Protein AF-A0A7V4MTY6-F1 (afdb_monomer)

Mean predicted aligned error: 5.93 Å

Solvent-accessible surface area (backbone atoms only — not comparable to full-atom values): 5305 Å² total; per-residue (Å²): 133,86,79,76,76,78,82,73,77,82,86,67,52,70,44,79,45,79,53,73,42,65,87,42,98,92,51,65,67,66,49,38,53,51,47,41,52,50,36,52,57,42,42,76,72,70,37,46,35,34,35,39,28,48,36,82,90,41,76,47,68,38,72,90,55,25,83,40,78,43,82,40,74,92,42,71,72,52,52,50,54,52,60,73,72,108

pLDDT: mean 87.07, std 12.06, range [43.44, 97.88]

Sequence (86 aa):
MSSKINSKRTDLHTIMVIGSGPIVIGQGCEFDYSGVQACKALRAQGYRIVLVNSNPATIMTDPEFADATYVEPLTPELCEQIIAHE

Structure (mmCIF, N/CA/C/O backbone):
data_AF-A0A7V4MTY6-F1
#
_entry.id   AF-A0A7V4MTY6-F1
#
loop_
_atom_site.group_PDB
_atom_site.id
_atom_site.type_symbol
_atom_site.label_atom_id
_atom_site.label_alt_id
_atom_site.label_comp_id
_atom_site.label_asym_id
_atom_site.label_entity_id
_atom_site.label_seq_id
_atom_site.pdbx_PDB_ins_code
_atom_site.Cartn_x
_atom_site.Cartn_y
_atom_site.Cartn_z
_atom_site.occupancy
_atom_site.B_iso_or_equiv
_atom_site.auth_seq_id
_atom_site.auth_comp_id
_atom_site.auth_asym_id
_atom_site.auth_atom_id
_atom_site.pdbx_PDB_model_num
ATOM 1 N N . MET A 1 1 ? 7.647 -3.131 38.572 1.00 43.44 1 MET A N 1
ATOM 2 C CA . MET A 1 1 ? 6.572 -3.206 37.559 1.00 43.44 1 MET A CA 1
ATOM 3 C C . MET A 1 1 ? 6.910 -2.214 36.460 1.00 43.44 1 MET A C 1
ATOM 5 O O . MET A 1 1 ? 6.863 -1.020 36.710 1.00 43.44 1 MET A O 1
ATOM 9 N N . SER A 1 2 ? 7.378 -2.699 35.308 1.00 50.34 2 SER A N 1
ATOM 10 C CA . SER A 1 2 ? 7.727 -1.845 34.167 1.00 50.34 2 SER A CA 1
ATOM 11 C C . SER A 1 2 ? 6.441 -1.242 33.598 1.00 50.34 2 SER A C 1
ATOM 13 O O . SER A 1 2 ? 5.537 -1.978 33.199 1.00 50.34 2 SER A O 1
ATOM 15 N N . SER A 1 3 ? 6.328 0.084 33.630 1.00 51.69 3 SER A N 1
ATOM 16 C CA . SER A 1 3 ? 5.278 0.820 32.938 1.00 51.69 3 SER A CA 1
ATOM 17 C C . SER A 1 3 ? 5.448 0.577 31.439 1.00 51.69 3 SER A C 1
ATOM 19 O O . SER A 1 3 ? 6.368 1.095 30.810 1.00 51.69 3 SER A O 1
ATOM 21 N N . LYS A 1 4 ? 4.574 -0.244 30.849 1.00 59.44 4 LYS A N 1
ATOM 22 C CA . LYS A 1 4 ? 4.447 -0.307 29.392 1.00 59.44 4 LYS A CA 1
ATOM 23 C C . LYS A 1 4 ? 4.011 1.079 28.926 1.00 59.44 4 LYS A C 1
ATOM 25 O O . LYS A 1 4 ? 2.847 1.439 29.075 1.00 59.44 4 LYS A O 1
ATOM 30 N N . ILE A 1 5 ? 4.948 1.857 28.391 1.00 61.56 5 ILE A N 1
ATOM 31 C CA . ILE A 1 5 ? 4.631 3.009 27.552 1.00 61.56 5 ILE A CA 1
ATOM 32 C C . ILE A 1 5 ? 3.794 2.435 26.411 1.00 61.56 5 ILE A C 1
ATOM 34 O O . ILE A 1 5 ? 4.305 1.675 25.590 1.00 61.56 5 ILE A O 1
ATOM 38 N N . ASN A 1 6 ? 2.492 2.709 26.409 1.00 63.28 6 ASN A N 1
ATOM 39 C CA . ASN A 1 6 ? 1.642 2.327 25.294 1.00 63.28 6 ASN A CA 1
ATOM 40 C C . ASN A 1 6 ? 1.964 3.287 24.144 1.00 63.28 6 ASN A C 1
ATOM 42 O O . ASN A 1 6 ? 1.387 4.363 24.041 1.00 63.28 6 ASN A O 1
ATOM 46 N N . SER A 1 7 ? 2.970 2.928 23.347 1.00 74.44 7 SER A N 1
ATOM 47 C CA . SER A 1 7 ? 3.511 3.730 22.245 1.00 74.44 7 SER A CA 1
ATOM 48 C C . SER A 1 7 ? 2.595 3.780 21.018 1.00 74.44 7 SER A C 1
ATOM 50 O O . SER A 1 7 ? 2.924 4.442 20.034 1.00 74.44 7 SER A O 1
ATOM 52 N N . LYS A 1 8 ? 1.455 3.076 21.047 1.00 80.00 8 LYS A N 1
ATOM 53 C CA . LYS A 1 8 ? 0.507 3.026 19.935 1.00 80.00 8 LYS A CA 1
ATOM 54 C C . LYS A 1 8 ? -0.360 4.285 19.923 1.00 80.00 8 LYS A C 1
ATOM 56 O O . LYS A 1 8 ? -1.138 4.520 20.844 1.00 80.00 8 LYS A O 1
ATOM 61 N N . ARG A 1 9 ? -0.249 5.060 18.843 1.00 85.75 9 ARG A N 1
ATOM 62 C CA . ARG A 1 9 ? -1.140 6.185 18.544 1.00 85.75 9 ARG A CA 1
ATOM 63 C C . ARG A 1 9 ? -2.567 5.695 18.289 1.00 85.75 9 ARG A C 1
ATOM 65 O O . ARG A 1 9 ? -2.768 4.750 17.527 1.00 85.75 9 ARG A O 1
ATOM 72 N N . THR A 1 10 ? -3.539 6.331 18.937 1.00 87.44 10 THR A N 1
ATOM 73 C CA . THR A 1 10 ? -4.970 5.976 18.868 1.00 87.44 10 THR A CA 1
ATOM 74 C C . THR A 1 10 ? -5.786 6.918 17.988 1.00 87.44 10 THR A C 1
ATOM 76 O O . THR A 1 10 ? -6.969 6.684 17.786 1.00 87.44 10 THR A O 1
ATOM 79 N N . ASP A 1 11 ? -5.167 7.988 17.500 1.00 92.75 11 ASP A N 1
ATOM 80 C CA . ASP A 1 11 ? -5.758 9.016 16.642 1.00 92.75 11 ASP A CA 1
ATOM 81 C C . ASP A 1 11 ? -5.626 8.700 15.141 1.00 92.75 11 ASP A C 1
ATOM 83 O O . ASP A 1 11 ? -6.191 9.392 14.302 1.00 92.75 11 ASP A O 1
ATOM 87 N N . LEU A 1 12 ? -4.874 7.652 14.793 1.00 91.62 12 LEU A N 1
ATOM 88 C CA . LEU A 1 12 ? -4.763 7.156 13.425 1.00 91.62 12 LEU A CA 1
ATOM 89 C C . LEU A 1 12 ? -5.902 6.175 13.139 1.00 91.62 12 LEU A 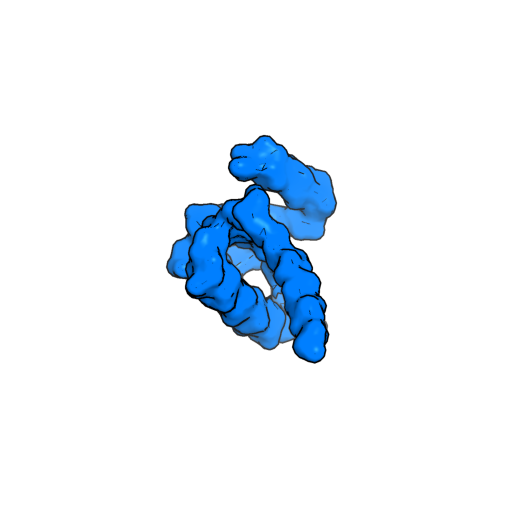C 1
ATOM 91 O O . LEU A 1 12 ? -6.075 5.198 13.868 1.00 91.62 12 LEU A O 1
ATOM 95 N N . HIS A 1 13 ? -6.634 6.407 12.052 1.00 94.62 13 HIS A N 1
ATOM 96 C CA . HIS A 1 13 ? -7.728 5.538 11.598 1.00 94.62 13 HIS A CA 1
ATOM 97 C C . HIS A 1 13 ? -7.492 4.973 10.195 1.00 94.62 13 HIS A C 1
ATOM 99 O O . HIS A 1 13 ? -7.935 3.863 9.903 1.00 94.62 13 HIS A O 1
ATOM 105 N N . THR A 1 14 ? -6.730 5.694 9.373 1.00 96.69 14 THR A N 1
ATOM 106 C CA . THR A 1 14 ? -6.378 5.314 8.004 1.00 96.69 14 THR A CA 1
ATOM 107 C C . THR A 1 14 ? -4.868 5.149 7.889 1.00 96.69 14 THR A C 1
ATOM 109 O O . THR A 1 14 ? -4.109 5.946 8.445 1.00 96.69 14 THR A O 1
ATOM 112 N N . ILE A 1 15 ? -4.427 4.111 7.182 1.00 96.38 15 ILE A N 1
ATOM 113 C CA . ILE A 1 15 ? -3.019 3.883 6.856 1.00 96.38 15 ILE A CA 1
ATOM 114 C C . ILE A 1 15 ? -2.888 3.743 5.345 1.00 96.38 15 ILE A C 1
ATOM 116 O O . ILE A 1 15 ? -3.523 2.881 4.738 1.00 96.38 15 ILE A O 1
ATOM 120 N N . MET A 1 16 ? -2.020 4.568 4.762 1.00 97.19 16 MET A N 1
ATOM 121 C CA . MET A 1 16 ? -1.598 4.412 3.380 1.00 97.19 16 MET A CA 1
ATOM 122 C C . MET A 1 16 ? -0.429 3.425 3.301 1.00 97.19 16 MET A C 1
ATOM 124 O O . MET A 1 16 ? 0.602 3.616 3.948 1.00 97.19 16 MET A O 1
ATOM 128 N N . VAL A 1 17 ? -0.589 2.371 2.510 1.00 95.69 17 VAL A N 1
ATOM 129 C CA . VAL A 1 17 ? 0.444 1.387 2.187 1.00 95.69 17 VAL A CA 1
ATOM 130 C C . VAL A 1 17 ? 0.997 1.721 0.806 1.00 95.69 17 VAL A C 1
ATOM 132 O O . VAL A 1 17 ? 0.243 1.877 -0.151 1.00 95.69 17 VAL A O 1
ATOM 135 N N . ILE A 1 18 ? 2.320 1.825 0.705 1.00 94.31 18 ILE A N 1
ATOM 136 C CA . ILE A 1 18 ? 3.022 2.022 -0.565 1.00 94.31 18 ILE A CA 1
ATOM 137 C C . ILE A 1 18 ? 3.404 0.643 -1.102 1.00 94.31 18 ILE A C 1
ATOM 139 O O . ILE A 1 18 ? 4.068 -0.135 -0.414 1.00 94.31 18 ILE A O 1
ATOM 143 N N . GLY A 1 19 ? 2.938 0.333 -2.308 1.00 91.00 19 GLY A N 1
ATOM 144 C CA . GLY A 1 19 ? 3.172 -0.933 -2.987 1.00 91.00 19 GLY A CA 1
ATOM 145 C C . GLY A 1 19 ? 4.593 -1.104 -3.512 1.00 91.00 19 GLY A C 1
ATOM 146 O O . GLY A 1 19 ? 5.451 -0.234 -3.379 1.00 91.00 19 GLY A O 1
ATOM 147 N N . SER A 1 20 ? 4.841 -2.263 -4.119 1.00 85.56 20 SER A N 1
ATOM 148 C CA . SER A 1 20 ? 6.162 -2.653 -4.625 1.00 85.56 20 SER A CA 1
ATOM 149 C C . SER A 1 20 ? 6.606 -1.884 -5.873 1.00 85.56 20 SER A C 1
ATOM 151 O O . SER A 1 20 ? 7.798 -1.861 -6.177 1.00 85.56 20 SER A O 1
ATOM 153 N N . GLY A 1 21 ? 5.676 -1.244 -6.582 1.00 84.62 21 GLY A N 1
ATOM 154 C CA . GLY A 1 21 ? 5.950 -0.559 -7.836 1.00 84.62 21 GLY A CA 1
ATOM 155 C C . GLY A 1 21 ? 6.006 -1.515 -9.039 1.00 84.62 21 GLY A C 1
ATOM 156 O O . GLY A 1 21 ? 5.417 -2.601 -9.003 1.00 84.62 21 GLY A O 1
ATOM 157 N N . PRO A 1 22 ? 6.672 -1.128 -10.143 1.00 79.75 22 PRO A N 1
ATOM 158 C CA . PRO A 1 22 ? 6.757 -1.962 -11.338 1.00 79.75 22 PRO A CA 1
ATOM 159 C C . PRO A 1 22 ? 7.594 -3.223 -11.080 1.00 79.75 22 PRO A C 1
ATOM 161 O O . PRO A 1 22 ? 8.544 -3.200 -10.301 1.00 79.75 22 PRO A O 1
ATOM 164 N N . ILE A 1 23 ? 7.285 -4.321 -11.778 1.00 74.56 23 ILE A N 1
ATOM 165 C CA . ILE A 1 23 ? 8.112 -5.536 -11.722 1.00 74.56 23 ILE A CA 1
ATOM 166 C C . ILE A 1 23 ? 9.461 -5.247 -12.387 1.00 74.56 23 ILE A C 1
ATOM 168 O O . ILE A 1 23 ? 9.529 -4.976 -13.588 1.00 74.56 23 ILE A O 1
ATOM 172 N N . VAL A 1 24 ? 10.538 -5.344 -11.608 1.00 76.31 24 VAL A N 1
ATOM 173 C CA . VAL A 1 24 ? 11.923 -5.218 -12.077 1.00 76.31 24 VAL A C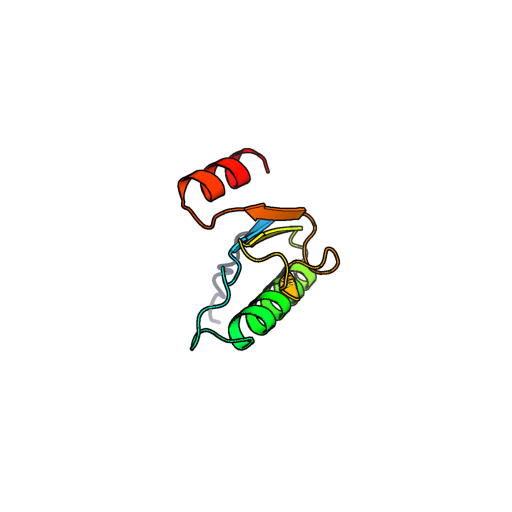A 1
ATOM 174 C C . VAL A 1 24 ? 12.612 -6.570 -11.911 1.00 76.31 24 VAL A C 1
ATOM 176 O O . VAL A 1 24 ? 12.419 -7.254 -10.910 1.00 76.31 24 VAL A O 1
ATOM 179 N N . ILE A 1 25 ? 13.435 -6.987 -12.877 1.00 73.44 25 ILE A N 1
ATOM 180 C CA . ILE A 1 25 ? 14.205 -8.237 -12.761 1.00 73.44 25 ILE A CA 1
ATOM 181 C C . ILE A 1 25 ? 15.091 -8.158 -11.507 1.00 73.44 25 ILE A C 1
ATOM 183 O O . ILE A 1 25 ? 15.942 -7.279 -11.402 1.00 73.44 25 ILE A O 1
ATOM 187 N N . GLY A 1 26 ? 14.883 -9.073 -10.558 1.00 73.00 26 GLY A N 1
ATOM 188 C CA . GLY A 1 26 ? 15.562 -9.072 -9.254 1.00 73.00 26 GLY A CA 1
ATOM 189 C C . GLY A 1 26 ? 14.804 -8.358 -8.125 1.00 73.00 26 GLY A C 1
ATOM 190 O O . GLY A 1 26 ? 15.213 -8.468 -6.974 1.00 73.00 26 GLY A O 1
ATOM 191 N N . GLN A 1 27 ? 13.684 -7.690 -8.416 1.00 64.31 27 GLN A N 1
ATOM 192 C CA . GLN A 1 27 ? 12.670 -7.287 -7.438 1.00 64.31 27 GLN A CA 1
ATOM 193 C C . GLN A 1 27 ? 11.398 -8.097 -7.711 1.00 64.31 27 GLN A C 1
ATOM 195 O O . GLN A 1 27 ? 10.604 -7.776 -8.592 1.00 64.31 27 GLN A O 1
ATOM 200 N N . GLY A 1 28 ? 11.294 -9.235 -7.024 1.00 63.06 28 GLY A N 1
ATOM 201 C CA . GLY A 1 28 ? 10.320 -10.282 -7.317 1.00 63.06 28 GLY A CA 1
ATOM 202 C C . GLY A 1 28 ? 8.975 -10.150 -6.596 1.00 63.06 28 GLY A C 1
ATOM 203 O O . GLY A 1 28 ? 8.600 -9.102 -6.066 1.00 63.06 28 GLY A O 1
ATOM 204 N N . CYS A 1 29 ? 8.252 -11.276 -6.591 1.00 65.44 29 CYS A N 1
ATOM 205 C CA . CYS A 1 29 ? 6.940 -11.481 -5.968 1.00 65.44 29 CYS A CA 1
ATOM 206 C C . CYS A 1 29 ? 6.954 -11.363 -4.432 1.00 65.44 29 CYS A C 1
ATOM 208 O O . CYS A 1 29 ? 5.895 -11.287 -3.808 1.00 65.44 29 CYS A O 1
ATOM 210 N N . GLU A 1 30 ? 8.128 -11.360 -3.796 1.00 77.00 30 GLU A N 1
ATOM 211 C CA . GLU A 1 30 ? 8.262 -11.332 -2.338 1.00 77.00 30 GLU A CA 1
ATOM 212 C C . GLU A 1 30 ? 7.709 -10.036 -1.729 1.00 77.00 30 GLU A C 1
ATOM 214 O O . GLU A 1 30 ? 7.136 -10.050 -0.632 1.00 77.00 30 GLU A O 1
ATOM 219 N N . PHE A 1 31 ? 7.836 -8.917 -2.448 1.00 79.56 31 PHE A N 1
ATOM 220 C CA . PHE A 1 31 ? 7.329 -7.621 -1.996 1.00 79.56 31 PHE A CA 1
ATOM 221 C C . PHE A 1 31 ? 5.809 -7.521 -2.114 1.00 79.56 31 PHE A C 1
ATOM 223 O O . PHE A 1 31 ? 5.170 -6.937 -1.242 1.00 79.56 31 PHE A O 1
ATOM 230 N N . ASP A 1 32 ? 5.231 -8.161 -3.129 1.00 81.94 32 ASP A N 1
ATOM 231 C CA . ASP A 1 32 ? 3.782 -8.242 -3.311 1.00 81.94 32 ASP A CA 1
ATOM 232 C C . ASP A 1 32 ? 3.141 -9.050 -2.167 1.00 81.94 32 ASP A C 1
ATOM 234 O O . ASP A 1 32 ? 2.224 -8.590 -1.485 1.00 81.94 32 ASP A O 1
ATOM 238 N N . TYR A 1 33 ? 3.726 -10.208 -1.834 1.00 84.50 33 TYR A N 1
ATOM 239 C CA . TYR A 1 33 ? 3.266 -11.012 -0.698 1.00 84.50 33 TYR A CA 1
ATOM 240 C C . TYR A 1 33 ? 3.415 -10.276 0.640 1.00 84.50 33 TYR A C 1
ATOM 242 O O . TYR A 1 33 ? 2.503 -10.298 1.470 1.00 84.50 33 TYR A O 1
ATOM 250 N N . SER A 1 34 ? 4.546 -9.597 0.851 1.00 88.38 34 SER A N 1
ATOM 251 C CA . SER A 1 34 ? 4.776 -8.806 2.065 1.00 88.38 34 SER A CA 1
ATOM 252 C C . SER A 1 34 ? 3.751 -7.674 2.202 1.00 88.38 34 SER A C 1
ATOM 254 O O . SER A 1 34 ? 3.225 -7.458 3.295 1.00 8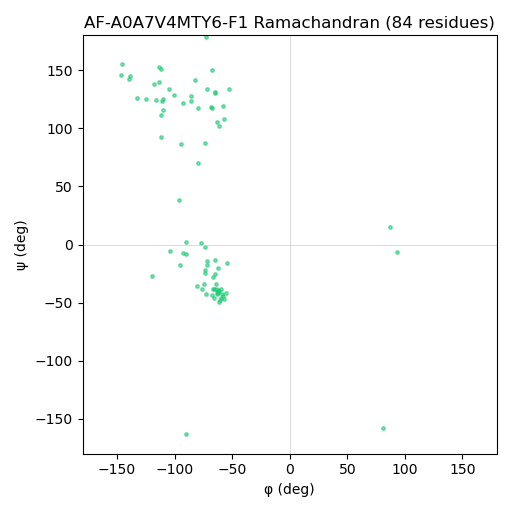8.38 34 SER A O 1
ATOM 256 N N . GLY A 1 35 ? 3.408 -7.009 1.095 1.00 89.44 35 GLY A N 1
ATOM 257 C CA . GLY A 1 35 ? 2.365 -5.987 1.041 1.00 89.44 35 GLY A CA 1
ATOM 258 C C . GLY A 1 35 ? 0.990 -6.528 1.438 1.00 89.44 35 GLY A C 1
ATOM 259 O O . GLY A 1 35 ? 0.339 -5.966 2.318 1.00 89.44 35 GLY A O 1
ATOM 260 N N . VAL A 1 36 ? 0.586 -7.679 0.891 1.00 91.12 36 VAL A N 1
ATOM 261 C CA . VAL A 1 36 ? -0.674 -8.352 1.265 1.00 91.12 36 VAL A CA 1
ATOM 262 C C . VAL A 1 36 ? -0.721 -8.677 2.761 1.00 91.12 36 VAL A C 1
ATOM 264 O O . VAL A 1 36 ? -1.744 -8.459 3.417 1.00 91.12 36 VAL A O 1
ATOM 267 N N . GLN A 1 37 ? 0.372 -9.194 3.330 1.00 93.31 37 GLN A N 1
ATOM 268 C CA . GLN A 1 37 ? 0.430 -9.510 4.762 1.00 93.31 37 GLN A CA 1
ATOM 269 C C . GLN A 1 37 ? 0.339 -8.251 5.631 1.00 93.31 37 GLN A C 1
ATOM 271 O O . GLN A 1 37 ? -0.351 -8.268 6.653 1.00 93.31 37 GLN A O 1
ATOM 276 N N . ALA A 1 38 ? 0.972 -7.150 5.214 1.00 93.19 38 ALA A N 1
ATOM 277 C CA . ALA A 1 38 ? 0.861 -5.866 5.897 1.00 93.19 38 ALA A CA 1
ATOM 278 C C . ALA A 1 38 ? -0.589 -5.359 5.899 1.00 93.19 38 ALA A C 1
ATOM 280 O O . ALA A 1 38 ? -1.121 -5.056 6.969 1.00 93.19 38 ALA A O 1
ATOM 281 N N . CYS A 1 39 ? -1.261 -5.357 4.743 1.00 93.94 39 CYS A N 1
ATOM 282 C CA . CYS A 1 39 ? -2.665 -4.958 4.638 1.00 93.94 39 CYS A CA 1
ATOM 283 C C . CYS A 1 39 ? -3.565 -5.799 5.557 1.00 93.94 39 CYS A C 1
ATOM 285 O O . CYS A 1 39 ? -4.340 -5.250 6.343 1.00 93.94 39 CYS A O 1
ATOM 287 N N . LYS A 1 40 ? -3.404 -7.130 5.549 1.00 94.00 40 LYS A N 1
ATOM 288 C CA . LYS A 1 40 ? -4.155 -8.042 6.432 1.00 94.00 40 LYS A CA 1
ATOM 289 C C . LYS A 1 40 ? -3.918 -7.746 7.913 1.00 94.00 40 LYS A C 1
ATOM 291 O O . LYS A 1 40 ? -4.875 -7.676 8.684 1.00 94.00 40 LYS A O 1
ATOM 296 N N . ALA A 1 41 ? -2.663 -7.557 8.317 1.00 95.06 41 ALA A N 1
ATOM 297 C CA . ALA A 1 41 ? -2.302 -7.310 9.710 1.00 95.06 41 ALA A CA 1
ATOM 298 C C . ALA A 1 41 ? -2.821 -5.960 10.227 1.00 95.06 41 ALA A C 1
ATOM 300 O O . ALA A 1 41 ? -3.248 -5.864 11.379 1.00 95.06 41 ALA A O 1
ATOM 301 N N . LEU A 1 42 ? -2.794 -4.919 9.393 1.00 94.69 42 LEU A N 1
ATOM 302 C CA . LEU A 1 42 ? -3.299 -3.593 9.747 1.00 94.69 42 LEU A CA 1
ATOM 303 C C . LEU A 1 42 ? -4.831 -3.573 9.787 1.00 94.69 42 LEU A C 1
ATOM 305 O O . LEU A 1 42 ? -5.417 -3.084 10.752 1.00 94.69 42 LEU A O 1
ATOM 309 N N . ARG A 1 43 ? -5.491 -4.198 8.811 1.00 93.56 43 ARG A N 1
ATOM 310 C CA . ARG A 1 43 ? -6.951 -4.332 8.790 1.00 93.56 43 ARG A CA 1
ATOM 311 C C . ARG A 1 43 ? -7.471 -5.135 9.987 1.00 93.56 43 ARG A C 1
ATOM 313 O O . ARG A 1 43 ? -8.453 -4.739 10.607 1.00 93.56 43 ARG A O 1
ATOM 320 N N . ALA A 1 44 ? -6.772 -6.197 10.401 1.00 94.69 44 ALA A N 1
ATOM 321 C CA . ALA A 1 44 ? -7.093 -6.950 11.621 1.00 94.69 44 ALA A CA 1
ATOM 322 C C . ALA A 1 44 ? -6.978 -6.111 12.912 1.00 94.69 44 ALA A C 1
ATOM 324 O O . ALA A 1 44 ? -7.567 -6.462 13.933 1.00 94.69 44 ALA A O 1
ATOM 325 N N . GLN A 1 45 ? -6.241 -4.998 12.875 1.00 92.62 45 GLN A N 1
ATOM 326 C CA . GLN A 1 45 ? -6.162 -4.028 13.969 1.00 92.62 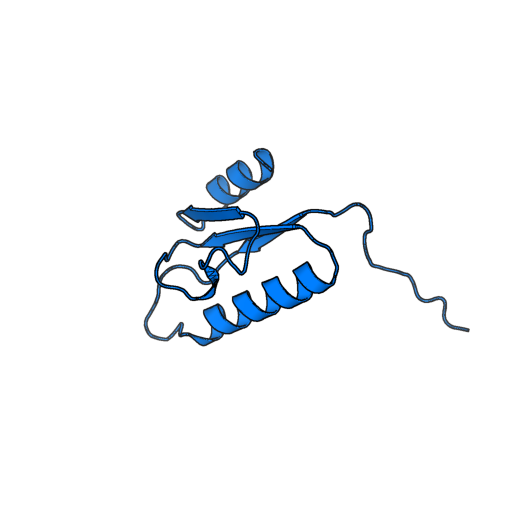45 GLN A CA 1
ATOM 327 C C . GLN A 1 45 ? -7.216 -2.913 13.878 1.00 92.62 45 GLN A C 1
ATOM 329 O O . GLN A 1 45 ? -7.222 -2.037 14.743 1.00 92.62 45 GLN A O 1
ATOM 334 N N . GLY A 1 46 ? -8.101 -2.950 12.876 1.00 93.56 46 GLY A N 1
ATOM 335 C CA . GLY A 1 46 ? -9.202 -2.003 12.702 1.00 93.56 46 GLY A CA 1
ATOM 336 C C . GLY A 1 46 ? -8.851 -0.734 11.923 1.00 93.56 46 GLY A C 1
ATOM 337 O O . GLY A 1 46 ? -9.607 0.230 11.994 1.00 93.56 46 GLY A O 1
ATOM 338 N N . TYR A 1 47 ? -7.724 -0.709 11.207 1.00 96.25 47 TYR A N 1
ATOM 339 C CA . TYR A 1 47 ? -7.376 0.414 10.333 1.00 96.25 47 TYR A CA 1
ATOM 340 C C . TYR A 1 47 ? -8.069 0.299 8.973 1.00 96.25 47 TYR A C 1
ATOM 342 O O . TYR A 1 47 ? -8.136 -0.794 8.406 1.00 96.25 47 TYR A O 1
ATOM 350 N N . ARG A 1 48 ? -8.509 1.440 8.432 1.00 96.69 48 ARG A N 1
ATOM 351 C CA . ARG A 1 48 ? -8.824 1.595 7.007 1.00 96.69 48 ARG A CA 1
ATOM 352 C C . ARG A 1 48 ? -7.517 1.597 6.219 1.00 96.69 48 ARG A C 1
ATOM 354 O O . ARG A 1 48 ? -6.567 2.283 6.604 1.00 96.69 48 ARG A O 1
ATOM 361 N N . ILE A 1 49 ? -7.465 0.845 5.130 1.00 97.25 49 ILE A N 1
ATOM 362 C CA . ILE A 1 49 ? -6.266 0.678 4.309 1.00 97.25 49 ILE A CA 1
ATOM 363 C C . ILE A 1 49 ? -6.456 1.375 2.968 1.00 97.25 49 ILE A C 1
ATOM 365 O O . ILE A 1 49 ? -7.397 1.082 2.235 1.00 97.25 49 ILE A O 1
ATOM 369 N N . VAL A 1 50 ? -5.522 2.262 2.641 1.00 97.31 50 VAL A N 1
ATOM 370 C CA . VAL A 1 50 ? -5.399 2.889 1.323 1.00 97.31 50 VAL A CA 1
ATOM 371 C C . VAL A 1 50 ? -4.131 2.349 0.683 1.00 97.31 50 VAL A C 1
ATOM 373 O O . VAL A 1 50 ? -3.061 2.446 1.274 1.00 97.31 50 VAL A O 1
ATOM 376 N N . LEU A 1 51 ? -4.222 1.757 -0.499 1.00 96.12 51 LEU A N 1
ATOM 377 C CA . LEU A 1 51 ? -3.064 1.260 -1.231 1.00 96.12 51 LEU A CA 1
ATOM 378 C C . LEU A 1 51 ? -2.728 2.194 -2.391 1.00 96.12 51 LEU A C 1
ATOM 380 O O . LEU A 1 51 ? -3.601 2.534 -3.181 1.00 96.12 51 LEU A O 1
ATOM 384 N N . VAL A 1 52 ? -1.450 2.531 -2.540 1.00 95.62 52 VAL A N 1
ATOM 385 C CA . VAL A 1 52 ? -0.912 3.148 -3.758 1.00 95.62 52 VAL A CA 1
ATOM 386 C C . VAL A 1 52 ? 0.090 2.187 -4.378 1.00 95.62 52 VAL A C 1
ATOM 388 O O . VAL A 1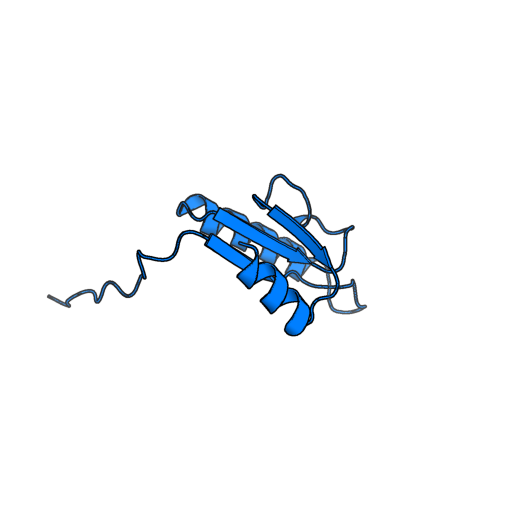 52 ? 1.034 1.772 -3.708 1.00 95.62 52 VAL A O 1
ATOM 391 N N . ASN A 1 53 ? -0.095 1.808 -5.639 1.00 93.38 53 ASN A N 1
ATOM 392 C CA . ASN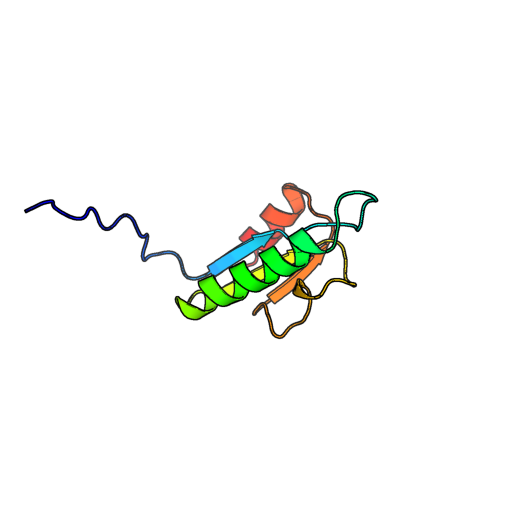 A 1 53 ? 0.857 0.967 -6.363 1.00 93.38 53 ASN A CA 1
ATOM 393 C C . ASN A 1 53 ? 0.888 1.349 -7.846 1.00 93.38 53 ASN A C 1
ATOM 395 O O . ASN A 1 53 ? -0.143 1.682 -8.407 1.00 93.38 53 ASN A O 1
ATOM 399 N N . SER A 1 54 ? 2.034 1.255 -8.516 1.00 91.19 54 SER A N 1
ATOM 400 C CA . SER A 1 54 ? 2.126 1.596 -9.945 1.00 91.19 54 SER A CA 1
ATOM 401 C C . SER A 1 54 ? 1.922 0.404 -10.883 1.00 91.19 54 SER A C 1
ATOM 403 O O . SER A 1 54 ? 1.842 0.583 -12.098 1.00 91.19 54 SER A O 1
ATOM 405 N N . ASN A 1 55 ? 1.838 -0.815 -10.342 1.00 87.94 55 ASN A N 1
ATOM 406 C CA . ASN A 1 55 ? 1.635 -2.029 -11.123 1.00 87.94 55 ASN A CA 1
ATOM 407 C C . ASN A 1 55 ? 0.245 -2.644 -10.868 1.00 87.94 55 ASN A C 1
ATOM 409 O O . ASN A 1 55 ? 0.026 -3.196 -9.790 1.00 87.94 55 ASN A O 1
ATOM 413 N N . PRO A 1 56 ? -0.672 -2.631 -11.856 1.00 83.94 56 PRO A N 1
ATOM 414 C CA . PRO A 1 56 ? -1.999 -3.232 -11.712 1.00 83.94 56 PRO A CA 1
ATOM 415 C C . PRO A 1 56 ? -1.982 -4.769 -11.690 1.00 83.94 56 PRO A C 1
ATOM 417 O O . PRO A 1 56 ? -2.986 -5.386 -11.354 1.00 83.94 56 PRO A O 1
ATOM 420 N N . ALA A 1 57 ? -0.871 -5.405 -12.073 1.00 82.06 57 ALA A N 1
ATOM 421 C CA . ALA A 1 57 ? -0.740 -6.859 -12.159 1.00 82.06 57 ALA A CA 1
ATOM 422 C C . ALA A 1 57 ? -0.100 -7.466 -10.895 1.00 82.06 57 ALA A C 1
ATOM 424 O O . ALA A 1 57 ? 0.714 -8.385 -10.991 1.00 82.06 57 ALA A O 1
ATOM 425 N N . THR A 1 58 ? -0.438 -6.929 -9.718 1.00 80.75 58 THR A N 1
ATOM 426 C CA . THR A 1 58 ? 0.004 -7.450 -8.411 1.00 80.75 58 THR A CA 1
ATOM 427 C C . THR A 1 58 ? -1.175 -8.007 -7.621 1.00 80.75 58 THR A C 1
ATOM 429 O O . THR A 1 58 ? -2.311 -7.571 -7.798 1.00 80.75 58 THR A O 1
ATOM 432 N N . ILE A 1 59 ? -0.923 -8.970 -6.736 1.00 83.19 59 ILE A N 1
ATOM 433 C CA . ILE A 1 59 ? -1.941 -9.517 -5.832 1.00 83.19 59 ILE A CA 1
ATOM 434 C C . ILE A 1 59 ? -2.423 -8.422 -4.880 1.00 83.19 59 ILE A C 1
ATOM 436 O O . ILE A 1 59 ? -3.611 -8.340 -4.591 1.00 83.19 59 ILE A O 1
ATOM 440 N N . MET A 1 60 ? -1.526 -7.553 -4.408 1.00 83.44 60 MET A N 1
ATOM 441 C CA . MET A 1 60 ? -1.886 -6.518 -3.446 1.00 83.44 60 MET A CA 1
ATOM 442 C C . M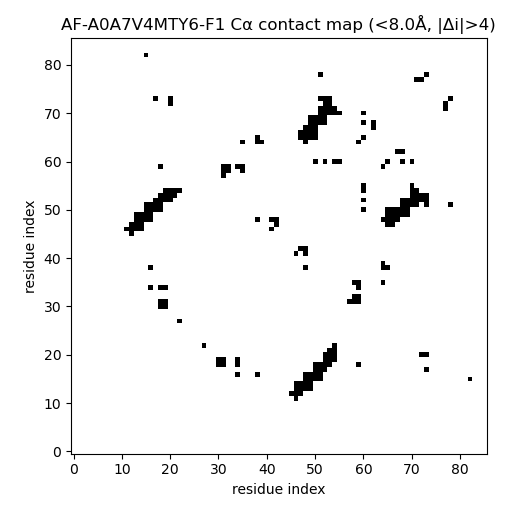ET A 1 60 ? -2.869 -5.475 -3.990 1.00 83.44 60 MET A C 1
ATOM 444 O O . MET A 1 60 ? -3.608 -4.905 -3.196 1.00 83.44 60 MET A O 1
ATOM 448 N N . THR A 1 61 ? -2.913 -5.249 -5.310 1.00 86.06 61 THR A N 1
ATOM 449 C CA . THR A 1 61 ? -3.878 -4.339 -5.959 1.00 86.06 61 THR A CA 1
ATOM 450 C C . THR A 1 61 ? -5.288 -4.920 -6.097 1.00 86.06 61 THR A C 1
ATOM 452 O O . THR A 1 61 ? -6.160 -4.252 -6.650 1.00 86.06 61 THR A O 1
ATOM 455 N N . ASP A 1 62 ? -5.534 -6.140 -5.609 1.00 87.06 62 ASP A N 1
ATOM 456 C CA . ASP A 1 62 ? -6.887 -6.681 -5.509 1.00 87.06 62 ASP A CA 1
ATOM 457 C C . ASP A 1 62 ? -7.724 -5.859 -4.500 1.00 87.06 62 ASP A C 1
ATOM 459 O O . ASP A 1 62 ? -7.278 -5.646 -3.363 1.00 87.06 62 ASP A O 1
ATOM 463 N N . PRO A 1 63 ? -8.944 -5.418 -4.870 1.00 84.06 63 PRO A N 1
ATOM 464 C CA . PRO A 1 63 ? -9.855 -4.701 -3.977 1.00 84.06 63 PRO A CA 1
ATOM 465 C C . PRO A 1 63 ? -10.182 -5.414 -2.653 1.00 84.06 63 PRO A C 1
ATOM 467 O O . PRO A 1 63 ? -10.689 -4.779 -1.733 1.00 84.06 63 PRO A O 1
ATOM 470 N N . GLU A 1 64 ? -9.920 -6.717 -2.516 1.00 89.31 64 GLU A N 1
ATOM 471 C CA . GLU A 1 64 ? -10.091 -7.439 -1.251 1.00 89.31 64 GLU A CA 1
ATOM 472 C C . GLU A 1 64 ? -9.107 -6.970 -0.156 1.00 89.31 64 GLU A C 1
ATOM 474 O O . GLU A 1 64 ? -9.412 -7.059 1.039 1.00 89.31 64 GLU A O 1
ATOM 479 N N . PHE A 1 65 ? -7.925 -6.464 -0.530 1.00 89.25 65 PHE A N 1
ATOM 480 C CA . PHE A 1 65 ? -6.851 -6.168 0.428 1.00 89.25 65 PHE A CA 1
ATOM 481 C C . PHE A 1 65 ? -6.796 -4.718 0.907 1.00 89.25 65 PHE A C 1
ATOM 483 O O . PHE A 1 65 ? -6.186 -4.464 1.949 1.00 89.25 65 PHE A O 1
ATOM 490 N N . ALA A 1 66 ? -7.429 -3.779 0.207 1.00 93.25 66 ALA A N 1
ATOM 491 C CA . ALA A 1 66 ? -7.451 -2.371 0.586 1.00 93.25 66 ALA A CA 1
ATOM 492 C C . ALA A 1 66 ? -8.839 -1.762 0.372 1.00 93.25 66 ALA A C 1
ATOM 494 O O . ALA A 1 66 ? -9.534 -2.090 -0.583 1.00 93.25 66 ALA A O 1
A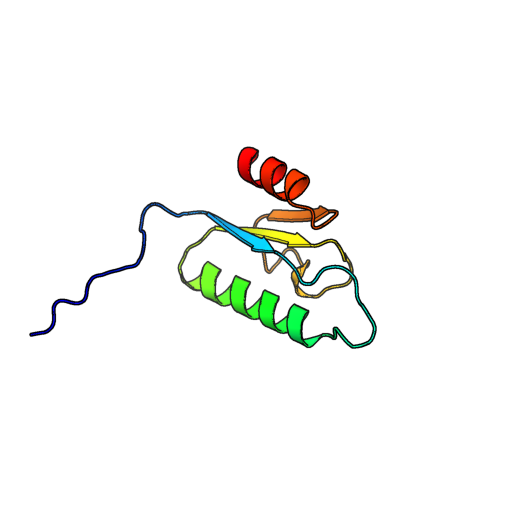TOM 495 N N . ASP A 1 67 ? -9.235 -0.843 1.253 1.00 95.25 67 ASP A N 1
ATOM 496 C CA . ASP A 1 67 ? -10.528 -0.158 1.167 1.00 95.25 67 ASP A CA 1
ATOM 497 C C . ASP A 1 67 ? -10.550 0.889 0.037 1.00 95.25 67 ASP A C 1
ATOM 499 O O . ASP A 1 67 ? -11.614 1.214 -0.489 1.00 95.25 67 ASP A O 1
ATOM 503 N N . ALA A 1 68 ? -9.377 1.404 -0.347 1.00 95.50 68 ALA A N 1
ATOM 504 C CA . ALA A 1 68 ? -9.158 2.204 -1.549 1.00 95.50 68 ALA A CA 1
ATOM 505 C C . ALA A 1 68 ? -7.830 1.804 -2.205 1.00 95.50 68 ALA A C 1
ATOM 507 O O . ALA A 1 68 ? -6.855 1.525 -1.508 1.00 95.50 68 ALA A O 1
ATOM 508 N N . THR A 1 69 ? -7.782 1.775 -3.538 1.00 95.25 69 THR A N 1
ATOM 509 C CA . THR A 1 69 ? -6.571 1.442 -4.304 1.00 95.25 69 THR A CA 1
ATOM 510 C C . THR A 1 69 ? -6.357 2.465 -5.412 1.00 95.25 69 THR A C 1
ATOM 512 O O . THR A 1 69 ? -7.245 2.688 -6.233 1.00 95.25 69 THR A O 1
ATOM 515 N N . TYR A 1 70 ? -5.164 3.049 -5.445 1.00 95.12 70 TYR A N 1
ATOM 516 C CA . TYR A 1 70 ? -4.706 3.998 -6.451 1.00 95.12 70 TYR A CA 1
ATOM 517 C C . TYR A 1 70 ? -3.632 3.330 -7.305 1.00 95.12 70 TYR A C 1
ATOM 519 O O . TYR A 1 70 ? -2.570 2.959 -6.797 1.00 95.12 70 TYR A O 1
ATOM 527 N N . VAL A 1 71 ? -3.926 3.157 -8.597 1.00 93.81 71 VAL A N 1
ATOM 528 C CA . VAL A 1 71 ? -2.966 2.621 -9.569 1.00 93.81 71 VAL A CA 1
ATOM 529 C C . VAL A 1 71 ? -2.259 3.779 -10.251 1.00 93.81 71 VAL A C 1
ATOM 531 O O . VAL A 1 71 ? -2.702 4.271 -11.283 1.00 93.81 71 VAL A O 1
ATOM 534 N N . GLU A 1 72 ? -1.185 4.235 -9.626 1.00 94.19 72 GLU A N 1
ATOM 535 C CA . GLU A 1 72 ? -0.577 5.531 -9.896 1.00 94.19 72 GLU A CA 1
ATOM 536 C C . GLU A 1 72 ? 0.955 5.466 -9.731 1.00 94.19 72 GLU A C 1
ATOM 538 O O . GLU A 1 72 ? 1.462 4.605 -8.999 1.00 94.19 72 GLU A O 1
ATOM 543 N N . PRO A 1 73 ? 1.739 6.343 -10.391 1.00 92.81 73 PRO A N 1
ATOM 544 C CA . PRO A 1 73 ? 3.178 6.439 -10.161 1.00 92.81 73 PRO A CA 1
ATOM 545 C C . PRO A 1 73 ? 3.537 6.621 -8.678 1.00 92.81 73 PRO A C 1
ATOM 547 O O . PRO A 1 73 ? 2.986 7.468 -7.984 1.00 92.81 73 PRO A O 1
ATOM 550 N N . LEU A 1 74 ? 4.523 5.866 -8.189 1.00 92.62 74 LEU A N 1
ATOM 551 C CA . LEU A 1 74 ? 4.993 5.981 -6.805 1.00 92.62 74 LEU A CA 1
ATOM 552 C C . LEU A 1 74 ? 5.939 7.180 -6.634 1.00 92.62 74 LEU A C 1
ATOM 554 O O . LEU A 1 74 ? 7.144 7.003 -6.456 1.00 92.62 74 LEU A O 1
ATOM 558 N N . THR A 1 75 ? 5.401 8.400 -6.710 1.00 95.56 75 THR A N 1
ATOM 559 C CA . THR A 1 75 ? 6.146 9.639 -6.433 1.00 95.56 75 THR A CA 1
ATOM 560 C C . THR A 1 75 ? 5.641 10.318 -5.156 1.00 95.56 75 THR A C 1
ATOM 562 O O . THR A 1 75 ? 4.465 10.169 -4.811 1.00 95.56 75 THR A O 1
ATOM 565 N N . PRO A 1 76 ? 6.499 11.064 -4.431 1.00 96.50 76 PRO A N 1
ATOM 566 C CA . PRO A 1 76 ? 6.080 11.797 -3.238 1.00 96.50 76 PRO A CA 1
ATOM 567 C C . PRO A 1 76 ? 4.913 12.749 -3.501 1.00 96.50 76 PRO A C 1
ATOM 569 O O . PRO A 1 76 ? 3.970 12.774 -2.721 1.00 96.50 76 PRO A O 1
ATOM 572 N N . GLU A 1 77 ? 4.932 13.465 -4.625 1.00 97.88 77 GLU A N 1
ATOM 573 C CA . GLU A 1 77 ? 3.912 14.459 -4.972 1.00 97.88 77 GLU A CA 1
ATOM 574 C C . GLU A 1 77 ? 2.532 13.813 -5.115 1.00 97.88 77 GLU A C 1
ATOM 576 O O . GLU A 1 77 ? 1.530 14.362 -4.659 1.00 97.88 77 GLU A O 1
ATOM 581 N N . LEU A 1 78 ? 2.475 12.627 -5.724 1.00 96.62 78 LEU A N 1
ATOM 582 C CA . LEU A 1 78 ? 1.220 11.915 -5.927 1.00 96.62 78 LEU A CA 1
ATOM 583 C C . LEU A 1 78 ? 0.729 11.261 -4.632 1.00 96.62 78 LEU A C 1
ATOM 585 O O . LEU A 1 78 ? -0.457 11.322 -4.316 1.00 96.62 78 LEU A O 1
ATOM 589 N N . CYS A 1 79 ? 1.646 10.719 -3.828 1.00 96.62 79 CYS A N 1
ATOM 590 C CA . CYS A 1 79 ? 1.343 10.252 -2.478 1.00 96.62 79 CYS A CA 1
ATOM 591 C C . CYS A 1 79 ? 0.781 11.379 -1.594 1.00 96.62 79 CYS A C 1
ATOM 593 O O . CYS A 1 79 ? -0.191 11.158 -0.879 1.00 96.62 79 CYS A O 1
ATOM 595 N N . GLU A 1 80 ? 1.346 12.588 -1.650 1.00 97.75 80 GLU A N 1
ATOM 596 C CA . GLU A 1 80 ? 0.846 13.758 -0.916 1.00 97.75 80 GLU A CA 1
ATOM 597 C C . GLU A 1 80 ? -0.562 14.162 -1.368 1.00 97.75 80 GLU A C 1
ATOM 599 O O . GLU A 1 80 ? -1.413 14.454 -0.528 1.00 97.75 80 GLU A O 1
ATOM 604 N N . GLN A 1 81 ? -0.837 14.129 -2.676 1.00 97.81 81 GLN A N 1
ATOM 605 C CA . GLN A 1 81 ? -2.175 14.399 -3.214 1.00 97.81 81 GLN A CA 1
ATOM 606 C C . GLN A 1 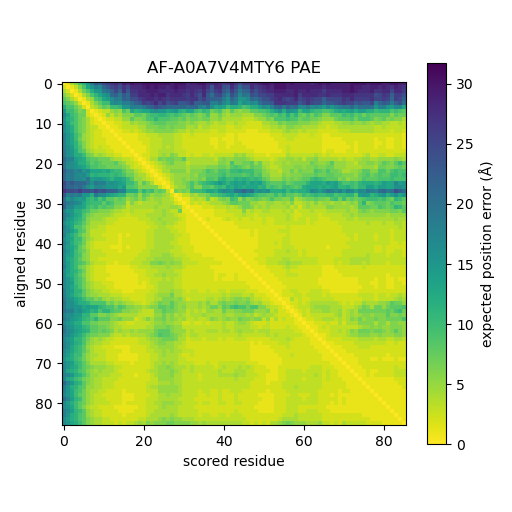81 ? -3.210 13.378 -2.729 1.00 97.81 81 GLN A C 1
ATOM 608 O O . GLN A 1 81 ? -4.318 13.764 -2.363 1.00 97.81 81 GLN A O 1
ATOM 613 N N . ILE A 1 82 ? -2.845 12.094 -2.686 1.00 97.25 82 ILE A N 1
ATOM 614 C CA . ILE A 1 82 ? -3.715 11.026 -2.177 1.00 97.25 82 ILE A CA 1
ATOM 615 C C . ILE A 1 82 ? -3.941 11.193 -0.669 1.00 97.25 82 ILE A C 1
ATOM 617 O O . ILE A 1 82 ? -5.078 11.121 -0.216 1.00 97.25 82 ILE A O 1
ATOM 621 N N . ILE A 1 83 ? -2.890 11.493 0.103 1.00 96.50 83 ILE A N 1
ATOM 622 C CA . ILE A 1 83 ? -3.009 11.775 1.543 1.00 96.50 83 ILE A CA 1
ATOM 623 C C . ILE A 1 83 ? -3.929 12.974 1.801 1.00 96.50 83 ILE A C 1
ATOM 625 O O . ILE A 1 83 ? -4.672 12.956 2.770 1.00 96.50 83 ILE A O 1
ATOM 629 N N . ALA A 1 84 ? -3.882 14.019 0.972 1.00 97.06 84 ALA A N 1
ATOM 630 C CA . ALA A 1 84 ? -4.740 15.193 1.134 1.00 97.06 84 ALA A CA 1
ATOM 631 C C . ALA A 1 84 ? -6.209 14.940 0.745 1.00 97.06 84 ALA A C 1
ATOM 633 O O . ALA A 1 84 ? -7.085 15.699 1.161 1.00 97.06 84 ALA A O 1
ATOM 634 N N . HIS A 1 85 ? -6.468 13.926 -0.084 1.00 96.50 85 HIS A N 1
ATOM 635 C CA . HIS A 1 85 ? -7.811 13.520 -0.498 1.00 96.50 85 HIS A CA 1
ATOM 636 C C . HIS A 1 85 ? -8.522 12.649 0.554 1.00 96.50 85 HIS A C 1
ATOM 638 O O . HIS A 1 85 ? -9.742 12.751 0.686 1.00 96.50 85 HIS A O 1
ATOM 644 N N . GLU A 1 86 ? -7.778 11.795 1.265 1.00 94.88 86 GLU A N 1
ATOM 645 C CA . GLU A 1 86 ? -8.285 10.861 2.293 1.00 94.88 86 GLU A CA 1
ATOM 646 C C . GLU A 1 86 ? -8.418 11.482 3.693 1.00 94.88 86 GLU A C 1
ATOM 648 O O . GLU A 1 86 ? -9.370 11.083 4.407 1.00 94.88 86 GLU A O 1
#

Radius of gyration: 14.67 Å; Cα contacts (8 Å, |Δi|>4): 115; chains: 1; bounding box: 26×27×50 Å

Foldseek 3Di:
DDPPPPPDDPPAAEDEDEAQEDDDVVSDLPRLVVLLVVLVVVVVVRHAYEYEYQDCPGPCQPCVRHVHYHNDDPDPVVVVVVVVVD

Secondary structure (DSSP, 8-state):
---------SS--EEEEE---S-BTTB-THHHHHHHHHHHHHHTTT-EEEEEES-TTSSTTSTTT-SEEEE----HHHHHHHHHH-

Nearest PDB structures (foldseek):
  1c30-assembly1_A  TM=9.345E-01  e=2.815E-08  Escherichia coli
  1bxr-assembly1_A  TM=9.327E-01  e=5.499E-08  Escherichia coli
  1a9x-assembly1_A  TM=9.332E-01  e=1.313E-07  Escherichia coli
  1ce8-assembly1_A  TM=9.302E-01  e=1.836E-07  Escherichia coli
  1m6v-assembly1_G  TM=9.314E-01  e=2.187E-06  Escherichia coli